Protein AF-A0A5C8IAJ0-F1 (afdb_monomer)

Sequence (67 aa):
MDKELKKIAKALEAQGFETRISKRGHMIVSHDGRIVATFSGTASDWRSMRNSIADARRAGFKWPPER

Solvent-accessible surface area (backbone atoms only — not comparable to full-atom values): 3964 Å² total; per-residue (Å²): 129,56,76,64,59,54,51,52,49,51,54,36,47,76,70,67,30,47,76,44,76,44,99,86,50,28,38,38,30,29,47,94,96,36,81,49,29,61,34,68,54,57,87,88,43,62,66,50,45,52,51,22,51,52,39,29,38,76,72,66,50,78,73,78,74,83,128

Foldseek 3Di:
DDPVVVVLCVLCVVVQWDWDADPQQWIFIDDPNHTQFIADRDPVCVVNNVVRVVSVVVVPRDPDDDD

Structure (mmCIF, N/CA/C/O backbone):
data_AF-A0A5C8IAJ0-F1
#
_entry.id   AF-A0A5C8IAJ0-F1
#
loop_
_atom_site.group_PDB
_atom_site.id
_atom_site.type_symbol
_atom_site.label_atom_id
_atom_site.label_alt_id
_atom_site.label_comp_id
_atom_site.label_asym_id
_atom_site.label_entity_id
_atom_site.label_seq_id
_atom_site.pdbx_PDB_ins_code
_atom_site.Cartn_x
_atom_site.Cartn_y
_atom_site.Cartn_z
_atom_site.occupancy
_atom_site.B_iso_or_equiv
_atom_site.auth_seq_id
_atom_site.auth_comp_id
_atom_site.auth_asym_id
_atom_site.auth_atom_id
_atom_site.pdbx_PDB_model_num
ATOM 1 N N . MET A 1 1 ? 7.236 9.023 8.415 1.00 56.72 1 MET A N 1
ATOM 2 C CA . MET A 1 1 ? 6.848 8.432 7.116 1.00 56.72 1 MET A CA 1
ATOM 3 C C . MET A 1 1 ? 7.837 8.911 6.078 1.00 56.72 1 MET A C 1
ATOM 5 O O . MET A 1 1 ? 7.911 10.116 5.844 1.00 56.72 1 MET A O 1
ATOM 9 N N . ASP A 1 2 ? 8.622 7.987 5.540 1.00 69.31 2 ASP A N 1
ATOM 10 C CA . ASP A 1 2 ? 9.667 8.302 4.573 1.00 69.31 2 ASP A CA 1
ATOM 11 C C . ASP A 1 2 ? 9.077 8.889 3.278 1.00 69.31 2 ASP A C 1
ATOM 13 O O . ASP A 1 2 ? 7.924 8.606 2.923 1.00 69.31 2 ASP A O 1
ATOM 17 N N . LYS A 1 3 ? 9.839 9.737 2.577 1.00 75.75 3 LYS A N 1
ATOM 18 C CA . LYS A 1 3 ? 9.373 10.385 1.335 1.00 75.75 3 LYS A CA 1
ATOM 19 C C . LYS A 1 3 ? 9.055 9.342 0.263 1.00 75.75 3 LYS A C 1
ATOM 21 O O . LYS A 1 3 ? 8.137 9.549 -0.527 1.00 75.75 3 LYS A O 1
ATOM 26 N N . GLU A 1 4 ? 9.786 8.233 0.253 1.00 78.56 4 GLU A N 1
ATOM 27 C CA . GLU A 1 4 ? 9.588 7.132 -0.690 1.00 78.56 4 GLU A CA 1
ATOM 28 C C . GLU A 1 4 ? 8.294 6.361 -0.410 1.00 78.56 4 GLU A C 1
ATOM 30 O O . GLU A 1 4 ? 7.471 6.201 -1.311 1.00 78.56 4 GLU A O 1
ATOM 35 N N . LEU A 1 5 ? 8.033 6.008 0.854 1.00 78.00 5 LEU A N 1
ATOM 36 C CA . LEU A 1 5 ? 6.802 5.316 1.249 1.00 78.00 5 LEU A CA 1
ATOM 37 C C . LEU A 1 5 ? 5.549 6.144 0.916 1.00 78.00 5 LEU A C 1
ATOM 39 O O . LEU A 1 5 ? 4.541 5.592 0.489 1.00 78.00 5 LEU A O 1
ATOM 43 N N . LYS A 1 6 ? 5.618 7.479 1.036 1.00 82.56 6 LYS A N 1
ATOM 44 C CA . LYS A 1 6 ? 4.535 8.376 0.588 1.00 82.56 6 LYS A CA 1
ATOM 45 C C . LYS A 1 6 ? 4.276 8.293 -0.916 1.00 82.56 6 LYS A C 1
ATOM 47 O O . LYS A 1 6 ? 3.123 8.363 -1.327 1.00 82.56 6 LYS A O 1
ATOM 52 N N . LYS A 1 7 ? 5.324 8.177 -1.738 1.00 85.56 7 LYS A N 1
ATOM 53 C CA . LYS A 1 7 ? 5.173 8.032 -3.196 1.00 85.56 7 LYS A CA 1
ATOM 54 C C . LYS A 1 7 ? 4.557 6.683 -3.551 1.00 85.56 7 LYS A C 1
ATOM 56 O O . LYS A 1 7 ? 3.659 6.642 -4.382 1.00 85.56 7 LYS A O 1
ATOM 61 N N . ILE A 1 8 ? 5.007 5.616 -2.890 1.00 83.50 8 ILE A N 1
ATOM 62 C CA . ILE A 1 8 ? 4.471 4.264 -3.079 1.00 83.50 8 ILE A CA 1
ATOM 63 C C . ILE A 1 8 ? 2.994 4.220 -2.681 1.00 83.50 8 ILE A C 1
ATOM 65 O O . ILE A 1 8 ? 2.185 3.746 -3.466 1.00 83.50 8 ILE A O 1
ATOM 69 N N . ALA A 1 9 ? 2.627 4.787 -1.527 1.00 85.56 9 ALA A N 1
ATOM 70 C CA . ALA A 1 9 ? 1.236 4.859 -1.076 1.00 85.56 9 ALA A CA 1
ATOM 71 C C . ALA A 1 9 ? 0.330 5.540 -2.102 1.00 85.56 9 ALA A C 1
ATOM 73 O O . ALA A 1 9 ? -0.678 4.977 -2.504 1.00 85.56 9 ALA A O 1
ATOM 74 N N . LYS A 1 10 ? 0.742 6.711 -2.601 1.00 88.38 10 LYS A N 1
ATOM 75 C CA . LYS A 1 10 ? -0.009 7.427 -3.639 1.00 88.38 10 LYS A CA 1
ATOM 76 C C . LYS A 1 10 ? -0.125 6.629 -4.936 1.00 88.38 10 LYS A C 1
ATOM 78 O O . LYS A 1 10 ? -1.168 6.664 -5.573 1.00 88.38 10 LYS A O 1
ATOM 83 N N . ALA A 1 11 ? 0.937 5.934 -5.343 1.00 88.88 11 ALA A N 1
ATOM 84 C CA . ALA A 1 11 ? 0.914 5.104 -6.545 1.00 88.88 11 ALA A CA 1
ATOM 85 C C . ALA A 1 11 ? 0.005 3.877 -6.382 1.00 88.88 11 ALA A C 1
ATOM 87 O O . ALA A 1 11 ? -0.656 3.486 -7.338 1.00 88.88 11 ALA A O 1
ATOM 88 N N . LEU A 1 12 ? -0.029 3.287 -5.186 1.00 88.25 12 LEU A N 1
ATOM 89 C CA . LEU A 1 12 ? -0.932 2.199 -4.823 1.00 88.25 12 LEU A CA 1
ATOM 90 C C . LEU A 1 12 ? -2.388 2.672 -4.854 1.00 88.25 12 LEU A C 1
ATOM 92 O O . LEU A 1 12 ? -3.201 2.080 -5.557 1.00 88.25 12 LEU A O 1
ATOM 96 N N . GLU A 1 13 ? -2.693 3.781 -4.181 1.00 88.25 13 GLU A N 1
ATOM 97 C CA . GLU A 1 13 ? -4.029 4.389 -4.184 1.00 88.25 13 GLU A CA 1
ATOM 98 C C . GLU A 1 13 ? -4.490 4.736 -5.606 1.00 88.25 13 GLU A C 1
ATOM 100 O O . GLU A 1 13 ? -5.611 4.411 -5.990 1.00 88.25 13 GLU A O 1
ATOM 105 N N . ALA A 1 14 ? -3.608 5.308 -6.434 1.00 88.62 14 ALA A N 1
ATOM 106 C CA . ALA A 1 14 ? -3.902 5.615 -7.836 1.00 88.62 14 ALA A CA 1
ATOM 107 C C . ALA A 1 14 ? -4.189 4.369 -8.695 1.00 88.62 14 ALA A C 1
ATOM 109 O O . ALA A 1 14 ? -4.862 4.472 -9.717 1.00 88.62 14 ALA A O 1
ATOM 110 N N . GLN A 1 15 ? -3.684 3.201 -8.296 1.00 87.31 15 GLN A N 1
ATOM 111 C CA . GLN A 1 15 ? -3.907 1.923 -8.975 1.00 87.31 15 GLN A 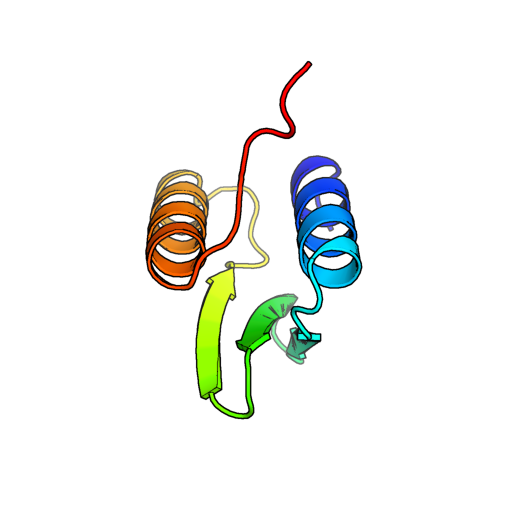CA 1
ATOM 112 C C . GLN A 1 15 ? -5.082 1.127 -8.379 1.00 87.31 15 GLN A C 1
ATOM 114 O O . GLN A 1 15 ? -5.300 -0.015 -8.775 1.00 87.31 15 GLN A O 1
ATOM 119 N N . GLY A 1 16 ? -5.846 1.704 -7.442 1.00 87.06 16 GLY A N 1
ATOM 120 C CA . GLY A 1 16 ? -6.994 1.038 -6.816 1.00 87.06 16 GLY A CA 1
ATOM 121 C C . GLY A 1 16 ? -6.618 0.066 -5.695 1.00 87.06 16 GLY A C 1
ATOM 122 O O . GLY A 1 16 ? -7.386 -0.840 -5.372 1.00 87.06 16 GLY A O 1
ATOM 123 N N . PHE A 1 17 ? -5.434 0.225 -5.104 1.00 89.88 17 PHE A N 1
ATOM 124 C CA . PHE A 1 17 ? -5.061 -0.468 -3.875 1.00 89.88 17 PHE A CA 1
ATOM 125 C C . PHE A 1 17 ? -5.453 0.377 -2.665 1.00 89.88 17 PHE A C 1
ATOM 127 O O . PHE A 1 17 ? -5.265 1.593 -2.637 1.00 89.88 17 PHE A O 1
ATOM 134 N N . GLU A 1 18 ? -5.942 -0.279 -1.625 1.00 90.44 18 GLU A N 1
ATOM 135 C CA . GLU A 1 18 ? -6.213 0.348 -0.340 1.00 90.44 18 GLU A CA 1
ATOM 136 C C . GLU A 1 18 ? -4.942 0.338 0.505 1.00 90.44 18 GLU A C 1
ATOM 138 O O . GLU A 1 18 ? -4.323 -0.710 0.699 1.00 90.44 18 GLU A O 1
ATOM 143 N N . THR A 1 19 ? -4.548 1.493 1.043 1.00 88.94 19 THR A N 1
ATOM 144 C CA . THR A 1 19 ? -3.406 1.579 1.959 1.00 88.94 19 THR A CA 1
ATOM 145 C C . THR A 1 19 ? -3.859 2.006 3.351 1.00 88.94 19 THR A C 1
ATOM 147 O O . THR A 1 19 ? -4.611 2.962 3.525 1.00 88.94 19 THR A O 1
ATOM 150 N N . ARG A 1 20 ? -3.415 1.281 4.381 1.00 88.50 20 ARG A N 1
ATOM 151 C CA . ARG A 1 20 ? -3.753 1.551 5.783 1.00 88.50 20 ARG A CA 1
ATOM 152 C C . ARG A 1 20 ? -2.508 1.553 6.650 1.00 88.50 20 ARG A C 1
ATOM 154 O O . ARG A 1 20 ? -1.719 0.618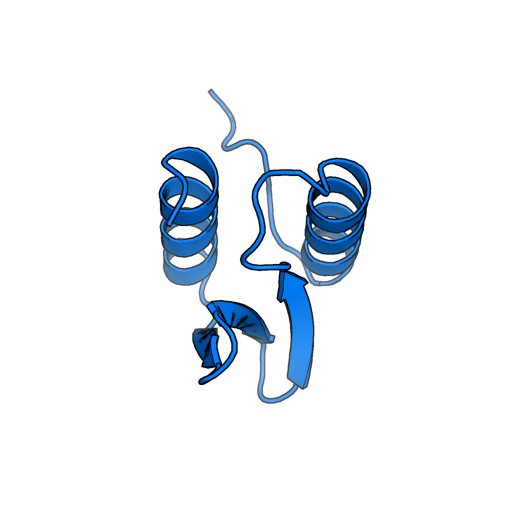 6.617 1.00 88.50 20 ARG A O 1
ATOM 161 N N . ILE A 1 21 ? -2.371 2.551 7.517 1.00 86.44 21 ILE A N 1
ATOM 162 C CA . ILE A 1 21 ? -1.305 2.577 8.523 1.00 86.44 21 ILE A CA 1
ATOM 163 C C . ILE A 1 21 ? -1.787 1.877 9.800 1.00 86.44 21 ILE A C 1
ATOM 165 O O . ILE A 1 21 ? -2.824 2.209 10.374 1.00 86.44 21 ILE A O 1
ATOM 169 N N . SER A 1 22 ? -1.029 0.880 10.245 1.00 84.19 22 SER A N 1
ATOM 170 C CA . SER A 1 22 ? -1.233 0.201 11.524 1.00 84.19 22 SER A CA 1
ATOM 171 C C . SER A 1 22 ? -0.753 1.068 12.694 1.00 84.19 22 SER A C 1
ATOM 173 O O . SER A 1 22 ? 0.118 1.922 12.537 1.00 84.19 22 SER A O 1
ATOM 175 N N . LYS A 1 23 ? -1.242 0.794 13.912 1.00 80.19 23 LYS A N 1
ATOM 176 C CA . LYS A 1 23 ? -0.808 1.499 15.138 1.00 80.19 23 LYS A CA 1
ATOM 177 C C . LYS A 1 23 ? 0.707 1.426 15.392 1.00 80.19 23 LYS A C 1
ATOM 179 O O . LYS A 1 23 ? 1.242 2.268 16.098 1.00 80.19 23 LYS A O 1
ATOM 184 N N . ARG A 1 24 ? 1.390 0.423 14.825 1.00 77.56 24 ARG A N 1
ATOM 185 C CA . ARG A 1 24 ? 2.847 0.222 14.930 1.00 77.56 24 ARG A CA 1
ATOM 186 C C . ARG A 1 24 ? 3.639 0.916 13.812 1.00 77.56 24 ARG A C 1
ATOM 188 O O . ARG A 1 24 ? 4.849 0.761 13.739 1.00 77.56 24 ARG A O 1
ATOM 195 N N . GLY A 1 25 ? 2.971 1.663 12.932 1.00 79.00 25 GLY A N 1
ATOM 196 C CA . GLY A 1 25 ? 3.604 2.413 11.846 1.00 79.00 25 GLY A CA 1
ATOM 197 C C . GLY A 1 25 ? 3.832 1.623 10.555 1.00 79.00 25 GLY A C 1
ATOM 198 O O . GLY A 1 25 ? 4.315 2.202 9.588 1.00 79.00 25 GLY A O 1
ATOM 199 N N . HIS A 1 26 ? 3.469 0.339 10.490 1.00 83.94 26 HIS A N 1
ATOM 200 C CA . HIS A 1 26 ? 3.510 -0.436 9.241 1.00 83.94 26 HIS A CA 1
ATOM 201 C C . HIS A 1 26 ? 2.358 -0.041 8.317 1.00 83.94 26 HIS A C 1
ATOM 203 O O . HIS A 1 26 ? 1.242 0.165 8.800 1.00 83.94 26 HIS A O 1
ATOM 209 N N . MET A 1 27 ? 2.610 0.019 7.013 1.00 86.50 27 MET A N 1
ATO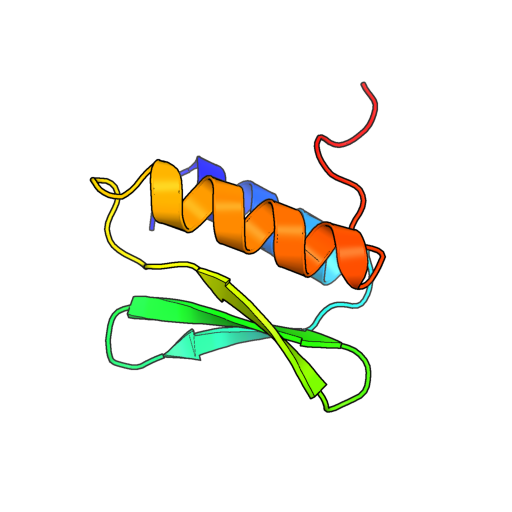M 210 C CA . MET A 1 27 ? 1.596 0.259 5.989 1.00 86.50 27 MET A CA 1
ATOM 211 C C . MET A 1 27 ? 1.137 -1.073 5.405 1.00 86.50 27 MET A C 1
ATOM 213 O O . MET A 1 27 ? 1.909 -1.794 4.788 1.00 86.50 27 MET A O 1
ATOM 217 N N . ILE A 1 28 ? -0.128 -1.392 5.612 1.00 88.81 28 ILE A N 1
ATOM 218 C CA . ILE A 1 28 ? -0.799 -2.568 5.076 1.00 88.81 28 ILE A CA 1
ATOM 219 C C . ILE A 1 28 ? -1.459 -2.156 3.767 1.00 88.81 28 ILE A C 1
ATOM 221 O O . ILE A 1 28 ? -2.110 -1.114 3.708 1.00 88.81 28 ILE A O 1
ATOM 225 N N . VAL A 1 29 ? -1.278 -2.967 2.736 1.00 89.69 29 VAL A N 1
ATOM 226 C CA . VAL A 1 29 ? -1.850 -2.755 1.411 1.00 89.69 29 VAL A CA 1
ATOM 227 C C . VAL A 1 29 ? -2.813 -3.889 1.120 1.00 89.69 29 VAL A C 1
ATOM 229 O O . VAL A 1 29 ? -2.420 -5.059 1.161 1.0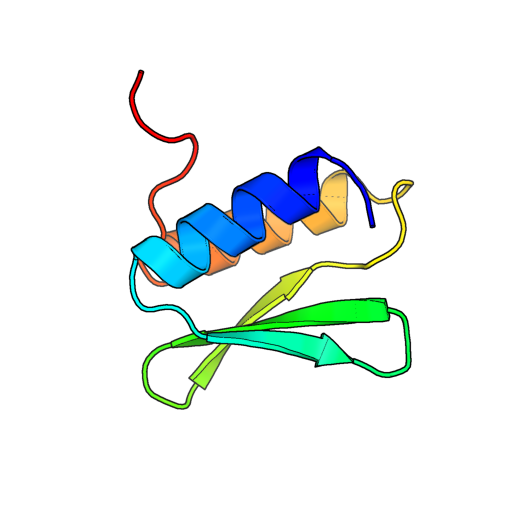0 89.69 29 VAL A O 1
ATOM 232 N N . SER A 1 30 ? -4.059 -3.540 0.827 1.00 90.19 30 SER A N 1
ATOM 233 C CA . SER A 1 30 ? -5.101 -4.464 0.401 1.00 90.19 30 SER A CA 1
ATOM 234 C C . SER A 1 30 ? -5.533 -4.201 -1.037 1.00 90.19 30 SER A C 1
ATOM 236 O O . SER A 1 30 ? -5.515 -3.074 -1.526 1.00 90.19 30 SER A O 1
ATOM 238 N N . HIS A 1 31 ?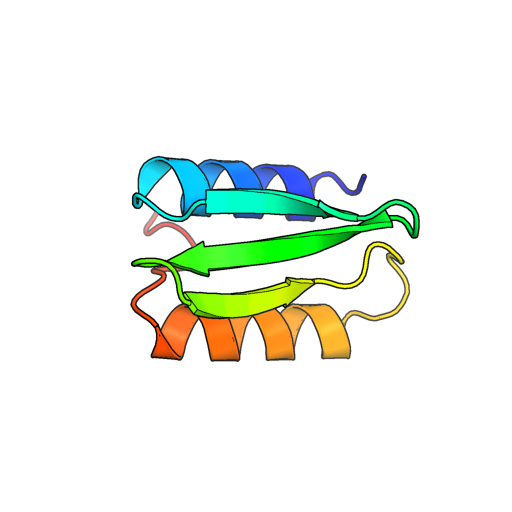 -5.909 -5.270 -1.725 1.00 88.38 31 HIS A N 1
ATOM 239 C CA . HIS A 1 31 ? -6.541 -5.235 -3.035 1.00 88.38 31 HIS A CA 1
ATOM 240 C C . HIS A 1 31 ? -7.658 -6.270 -3.040 1.00 88.38 31 HIS A C 1
ATOM 242 O O . HIS A 1 31 ? -7.437 -7.399 -2.597 1.00 88.38 31 HIS A O 1
ATOM 248 N N . ASP A 1 32 ? -8.849 -5.879 -3.489 1.00 85.38 32 ASP A N 1
ATOM 249 C CA . ASP A 1 32 ? -10.011 -6.772 -3.581 1.00 85.38 32 ASP A CA 1
ATOM 250 C C . ASP A 1 32 ? -10.322 -7.513 -2.257 1.00 85.38 32 ASP A C 1
ATOM 252 O O . ASP A 1 32 ? -10.496 -8.730 -2.192 1.00 85.38 32 ASP A O 1
ATOM 256 N N . GLY A 1 33 ? -10.269 -6.779 -1.136 1.00 84.19 33 GLY A N 1
ATOM 257 C CA . GLY A 1 33 ? -10.527 -7.320 0.205 1.00 84.19 33 GLY A CA 1
ATOM 258 C C . GLY A 1 33 ? -9.442 -8.252 0.766 1.00 84.19 33 GLY A C 1
ATOM 259 O O . GLY A 1 33 ? -9.612 -8.794 1.860 1.00 84.19 33 GLY A O 1
ATOM 260 N N . ARG A 1 34 ? -8.313 -8.438 0.068 1.00 86.81 34 ARG A N 1
ATOM 261 C CA . ARG A 1 34 ? -7.181 -9.265 0.519 1.00 86.81 34 ARG A CA 1
ATOM 262 C C . ARG A 1 34 ? -5.943 -8.423 0.762 1.00 86.81 34 ARG A C 1
ATOM 264 O O . ARG A 1 34 ? -5.641 -7.512 0.002 1.00 86.81 34 ARG A O 1
ATOM 271 N N . ILE A 1 35 ? -5.191 -8.749 1.810 1.00 89.00 35 ILE A N 1
ATOM 272 C CA . ILE A 1 35 ? -3.896 -8.114 2.072 1.00 89.00 35 ILE A CA 1
ATOM 273 C C . ILE A 1 35 ? -2.886 -8.654 1.060 1.00 89.00 35 ILE A C 1
ATOM 275 O O . ILE A 1 35 ? -2.629 -9.856 1.026 1.00 89.00 35 ILE A O 1
ATOM 279 N N . VAL A 1 36 ? -2.313 -7.762 0.255 1.00 89.00 36 VAL A N 1
ATOM 280 C CA . VAL A 1 36 ? -1.344 -8.107 -0.795 1.00 89.00 36 VAL A CA 1
ATOM 281 C C . VAL A 1 36 ? 0.093 -7.807 -0.390 1.00 89.00 36 VAL A C 1
ATOM 283 O O . VAL A 1 36 ? 1.004 -8.506 -0.816 1.00 89.00 36 VAL A O 1
ATOM 286 N N . ALA A 1 37 ? 0.311 -6.788 0.444 1.00 86.94 37 ALA A N 1
ATOM 287 C CA . ALA A 1 37 ? 1.639 -6.423 0.922 1.00 86.94 37 ALA A CA 1
ATOM 288 C C . ALA A 1 37 ? 1.566 -5.717 2.280 1.00 86.94 37 ALA A C 1
ATOM 290 O O . ALA A 1 37 ? 0.573 -5.075 2.617 1.00 86.94 37 ALA A O 1
ATOM 291 N N . THR A 1 38 ? 2.634 -5.815 3.071 1.00 86.88 38 THR A N 1
ATOM 292 C CA . THR A 1 38 ? 2.787 -5.056 4.321 1.00 86.88 38 THR A CA 1
ATOM 293 C C . THR A 1 38 ? 4.173 -4.437 4.375 1.00 86.88 38 THR A C 1
ATOM 295 O O . THR A 1 38 ? 5.166 -5.130 4.552 1.00 86.88 38 THR A O 1
ATOM 298 N N . PHE A 1 39 ? 4.232 -3.118 4.261 1.00 82.81 39 PHE A N 1
ATOM 299 C CA . PHE A 1 39 ? 5.450 -2.329 4.322 1.00 82.81 39 PHE A CA 1
ATOM 300 C C . PHE A 1 39 ? 5.807 -2.012 5.771 1.00 82.81 39 PHE A C 1
ATOM 302 O O . PHE A 1 39 ? 4.984 -1.497 6.536 1.00 82.81 39 PHE A O 1
ATOM 309 N N . SER A 1 40 ? 7.060 -2.259 6.150 1.00 77.88 40 SER A N 1
ATOM 310 C CA . SER A 1 40 ? 7.548 -1.827 7.454 1.00 77.88 40 SER A CA 1
ATOM 311 C C . SER A 1 40 ? 7.657 -0.299 7.522 1.00 77.88 40 SER A C 1
ATOM 313 O O . SER A 1 40 ? 8.127 0.338 6.583 1.00 77.88 40 SER A O 1
ATOM 315 N N . GLY A 1 41 ? 7.223 0.305 8.634 1.00 66.62 41 GLY A N 1
ATOM 316 C CA . GLY A 1 41 ? 7.315 1.754 8.848 1.00 66.62 41 GLY A CA 1
ATOM 317 C C . GLY A 1 41 ? 8.726 2.254 9.161 1.00 66.62 41 GLY A C 1
ATOM 318 O O . GLY A 1 41 ? 8.960 3.464 9.169 1.00 66.62 41 GLY A O 1
ATOM 319 N N . THR A 1 42 ? 9.654 1.334 9.434 1.00 66.00 42 THR A N 1
ATOM 320 C CA . THR A 1 42 ? 11.029 1.634 9.837 1.00 66.00 42 THR A CA 1
ATOM 321 C C . THR A 1 42 ? 11.934 1.749 8.612 1.00 66.00 42 THR A C 1
ATOM 323 O O . THR A 1 42 ? 12.096 0.794 7.858 1.00 66.00 42 THR A O 1
ATOM 326 N N . ALA A 1 43 ? 12.573 2.910 8.448 1.00 55.69 43 ALA A N 1
ATOM 327 C CA . ALA A 1 43 ? 13.428 3.239 7.303 1.00 55.69 43 ALA A CA 1
ATOM 328 C C . ALA A 1 43 ? 14.694 2.364 7.163 1.00 55.69 43 ALA A C 1
ATOM 330 O O . ALA A 1 43 ? 15.262 2.283 6.078 1.00 55.69 43 ALA A O 1
ATOM 331 N N . SER A 1 44 ? 15.135 1.678 8.224 1.00 57.59 44 SER A N 1
ATOM 332 C CA . SER A 1 44 ? 16.362 0.862 8.196 1.00 57.59 44 SER A CA 1
ATOM 333 C C . SER A 1 44 ? 16.219 -0.479 7.467 1.00 57.59 44 SER A C 1
ATOM 335 O O . SER A 1 44 ? 17.218 -1.164 7.252 1.00 57.59 44 SER A O 1
ATOM 337 N N . ASP A 1 45 ? 15.007 -0.862 7.061 1.00 68.50 45 ASP A N 1
ATOM 338 C CA . ASP A 1 45 ? 14.726 -2.187 6.506 1.00 68.50 45 ASP A CA 1
ATOM 339 C C . ASP A 1 45 ? 14.476 -2.140 4.989 1.00 68.50 45 ASP A C 1
ATOM 341 O O . ASP A 1 45 ? 13.400 -2.445 4.469 1.00 68.50 45 ASP A O 1
ATOM 345 N N . TRP A 1 46 ? 15.506 -1.734 4.240 1.00 71.44 46 TRP A N 1
ATOM 346 C CA . TRP A 1 46 ? 15.455 -1.653 2.773 1.00 71.44 46 TRP A CA 1
ATOM 347 C C . TRP A 1 46 ? 15.096 -2.998 2.115 1.00 71.44 46 TRP A C 1
ATOM 349 O O . TRP A 1 46 ? 14.464 -3.023 1.055 1.00 71.44 46 TRP A O 1
ATOM 359 N N . ARG A 1 47 ? 15.475 -4.124 2.744 1.00 77.25 47 ARG A N 1
ATOM 360 C CA . ARG A 1 47 ? 15.108 -5.477 2.294 1.00 77.25 47 ARG A CA 1
ATOM 361 C C . ARG A 1 47 ? 13.612 -5.715 2.450 1.00 77.25 47 ARG A C 1
ATOM 363 O O . ARG A 1 47 ? 12.978 -6.163 1.498 1.00 77.25 47 ARG A O 1
ATOM 370 N N . SER A 1 48 ? 13.042 -5.359 3.602 1.00 76.94 48 SER A N 1
ATOM 371 C CA . SER A 1 48 ? 11.598 -5.444 3.836 1.00 76.94 48 SER A CA 1
ATOM 372 C C . SER A 1 48 ? 10.809 -4.615 2.818 1.00 76.94 48 SER A C 1
ATOM 374 O O . SER A 1 48 ? 9.837 -5.113 2.245 1.00 76.94 48 SER A O 1
ATOM 376 N N . MET A 1 49 ? 11.265 -3.396 2.503 1.00 79.38 49 MET A N 1
ATOM 377 C CA . MET A 1 49 ? 10.617 -2.556 1.491 1.00 79.38 49 MET A CA 1
ATOM 378 C C . MET A 1 49 ? 10.648 -3.203 0.099 1.00 79.38 49 MET A C 1
ATOM 380 O O . MET A 1 49 ? 9.614 -3.276 -0.560 1.00 79.38 49 MET A O 1
ATOM 384 N N . ARG A 1 50 ? 11.798 -3.733 -0.341 1.00 82.38 50 ARG A N 1
ATOM 385 C CA . ARG A 1 50 ? 11.907 -4.418 -1.643 1.00 82.38 50 ARG A CA 1
ATOM 386 C C . ARG A 1 50 ? 11.047 -5.677 -1.723 1.00 82.38 50 ARG A C 1
ATOM 388 O O . ARG A 1 50 ? 10.415 -5.897 -2.753 1.00 82.38 50 ARG A O 1
ATOM 395 N N . ASN A 1 51 ? 10.993 -6.463 -0.649 1.00 85.44 51 ASN A N 1
ATOM 396 C CA . ASN A 1 51 ? 10.138 -7.649 -0.580 1.00 85.44 51 ASN A CA 1
ATOM 397 C C . ASN A 1 51 ? 8.659 -7.258 -0.677 1.00 85.44 51 ASN A C 1
ATOM 399 O O . ASN A 1 51 ? 7.937 -7.814 -1.494 1.00 85.44 51 ASN A O 1
ATOM 403 N N . SER A 1 52 ? 8.246 -6.219 0.053 1.00 85.44 52 SER A N 1
ATOM 404 C CA . SER A 1 52 ? 6.869 -5.706 0.019 1.00 85.44 52 SER A CA 1
ATOM 405 C C . SER A 1 52 ? 6.480 -5.175 -1.364 1.00 85.44 52 SER A C 1
ATOM 407 O O . SER A 1 52 ? 5.369 -5.414 -1.828 1.00 85.44 52 SER A O 1
ATOM 409 N N . ILE A 1 53 ? 7.399 -4.490 -2.058 1.00 85.00 53 ILE A N 1
ATOM 410 C CA . ILE A 1 53 ? 7.193 -4.073 -3.455 1.00 85.00 53 ILE A CA 1
ATOM 411 C C . ILE A 1 53 ? 7.054 -5.301 -4.356 1.00 85.00 53 ILE A C 1
ATOM 413 O O . ILE A 1 53 ? 6.193 -5.306 -5.229 1.00 85.00 53 ILE A O 1
ATOM 417 N N . ALA A 1 54 ? 7.877 -6.336 -4.174 1.00 86.75 54 ALA A N 1
ATOM 418 C CA . ALA A 1 54 ? 7.7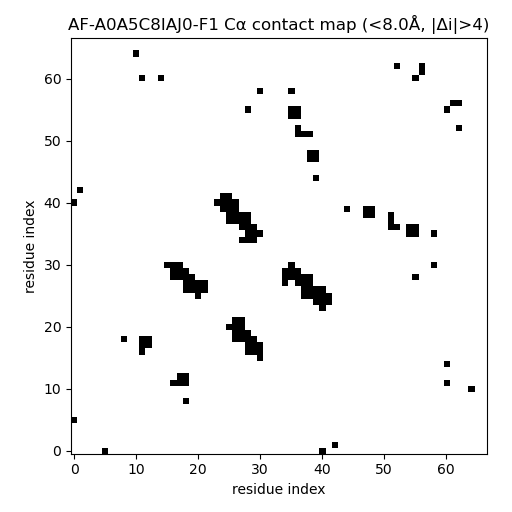76 -7.562 -4.961 1.00 86.75 54 ALA A CA 1
ATOM 419 C C . ALA A 1 54 ? 6.429 -8.273 -4.742 1.00 86.75 54 ALA A C 1
ATOM 421 O O . ALA A 1 54 ? 5.818 -8.709 -5.715 1.00 86.75 54 ALA A O 1
ATOM 422 N N . ASP A 1 55 ? 5.935 -8.329 -3.504 1.00 87.44 55 ASP A N 1
ATOM 423 C CA . ASP A 1 55 ? 4.616 -8.883 -3.179 1.00 87.44 55 ASP A CA 1
ATOM 424 C C . ASP A 1 55 ? 3.487 -8.059 -3.805 1.00 87.44 55 ASP A C 1
ATOM 426 O O . ASP A 1 55 ? 2.630 -8.606 -4.499 1.00 87.44 55 ASP A O 1
ATOM 430 N N . ALA A 1 56 ? 3.548 -6.729 -3.687 1.00 86.00 56 ALA A N 1
ATOM 431 C CA . ALA A 1 56 ? 2.599 -5.839 -4.350 1.00 86.00 56 ALA A CA 1
ATOM 432 C C . ALA A 1 56 ? 2.632 -6.016 -5.880 1.00 86.00 56 ALA A C 1
ATOM 434 O O . ALA A 1 56 ? 1.584 -6.063 -6.522 1.00 86.00 56 ALA A O 1
ATOM 435 N N . ARG A 1 57 ? 3.820 -6.174 -6.483 1.00 87.50 57 ARG A N 1
ATOM 436 C CA . ARG A 1 57 ? 3.978 -6.422 -7.928 1.00 87.50 57 ARG A CA 1
ATOM 437 C C . ARG A 1 57 ? 3.333 -7.734 -8.365 1.00 87.50 57 ARG A C 1
ATOM 439 O O . ARG A 1 57 ? 2.738 -7.774 -9.438 1.00 87.50 57 ARG A O 1
ATOM 446 N N . ARG A 1 58 ? 3.407 -8.789 -7.545 1.00 86.69 58 ARG A N 1
ATOM 447 C CA . ARG A 1 58 ? 2.696 -10.058 -7.804 1.00 86.69 58 ARG A CA 1
ATOM 448 C C . ARG A 1 58 ? 1.179 -9.883 -7.776 1.00 86.69 58 ARG A C 1
ATOM 450 O O . ARG A 1 58 ? 0.486 -10.592 -8.493 1.00 86.69 58 ARG A O 1
ATOM 457 N N . ALA A 1 59 ? 0.682 -8.926 -6.998 1.00 85.12 59 ALA A N 1
ATOM 458 C CA . ALA A 1 59 ? -0.727 -8.554 -6.964 1.00 85.12 59 ALA A CA 1
ATOM 459 C C . ALA A 1 59 ? -1.145 -7.558 -8.064 1.00 85.12 59 ALA A C 1
ATOM 461 O O . ALA A 1 59 ? -2.293 -7.131 -8.086 1.00 85.12 59 ALA A O 1
ATOM 462 N N . GLY A 1 60 ? -0.237 -7.183 -8.973 1.00 84.62 60 GLY A N 1
ATOM 463 C CA . GLY A 1 60 ? -0.535 -6.293 -10.100 1.00 84.62 60 GLY A CA 1
ATOM 464 C C . GLY A 1 60 ? -0.079 -4.844 -9.925 1.00 84.62 60 GLY A C 1
ATOM 465 O O . GLY A 1 60 ? -0.304 -4.034 -10.822 1.00 84.62 60 GLY A O 1
ATOM 466 N N . PHE A 1 61 ? 0.602 -4.501 -8.826 1.00 86.50 61 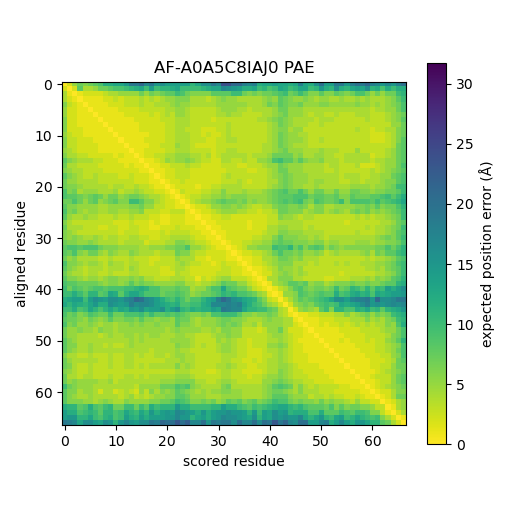PHE A N 1
ATOM 467 C CA . PHE A 1 61 ? 1.172 -3.165 -8.644 1.00 86.50 61 PHE A CA 1
ATOM 468 C C . PHE A 1 61 ? 2.287 -2.895 -9.661 1.00 86.50 61 PHE A C 1
ATOM 470 O O . PHE A 1 61 ? 3.270 -3.635 -9.749 1.00 86.50 61 PHE A O 1
ATOM 477 N N . LYS A 1 62 ? 2.181 -1.796 -10.402 1.00 83.38 62 LYS A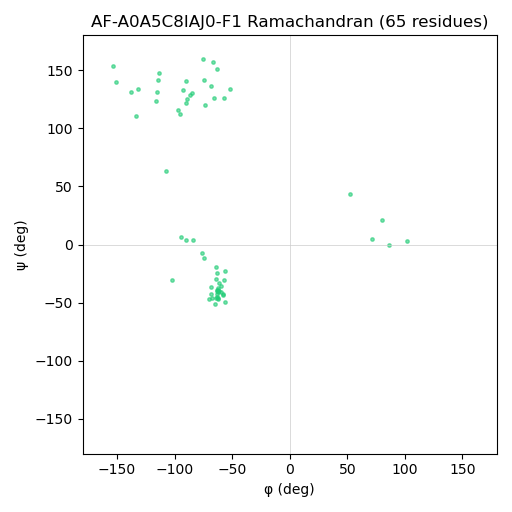 N 1
ATOM 478 C CA . LYS A 1 62 ? 3.220 -1.327 -11.324 1.00 83.38 62 LYS A CA 1
ATOM 479 C C . LYS A 1 62 ? 4.100 -0.291 -10.627 1.00 83.38 62 LYS A C 1
ATOM 481 O O . LYS A 1 62 ? 3.645 0.805 -10.302 1.00 83.38 62 LYS A O 1
ATOM 486 N N . TRP A 1 63 ? 5.360 -0.657 -10.384 1.00 80.69 63 TRP A N 1
ATOM 487 C CA . TRP A 1 63 ? 6.380 0.202 -9.777 1.00 80.69 63 TRP A CA 1
ATOM 488 C C . TRP A 1 63 ? 7.793 -0.168 -10.259 1.00 80.69 63 TRP A C 1
ATOM 490 O O . TRP A 1 63 ? 8.101 -1.367 -10.310 1.00 80.69 63 TRP A O 1
ATOM 500 N N . PRO A 1 64 ? 8.690 0.804 -10.530 1.00 75.62 64 PRO A N 1
ATOM 501 C CA . PRO A 1 64 ? 8.499 2.263 -10.452 1.00 75.62 64 PRO A CA 1
ATOM 502 C C . PRO A 1 64 ? 7.491 2.786 -11.492 1.00 75.62 64 PRO A C 1
ATOM 504 O O . PRO A 1 64 ? 7.247 2.084 -12.472 1.00 75.62 64 PRO A O 1
ATOM 507 N N . PRO A 1 65 ? 6.861 3.961 -11.278 1.00 69.31 65 PRO A N 1
ATOM 508 C CA . PRO A 1 65 ? 6.007 4.567 -12.296 1.00 69.31 65 PRO A CA 1
ATOM 509 C C . PRO A 1 65 ? 6.855 4.745 -13.556 1.00 69.31 65 PRO A C 1
ATOM 511 O O . PRO A 1 65 ? 7.965 5.280 -13.465 1.00 69.31 65 PRO A O 1
ATOM 514 N N . GLU A 1 66 ? 6.389 4.216 -14.689 1.00 60.09 66 GLU A N 1
ATOM 515 C CA . GLU A 1 66 ? 7.059 4.442 -15.971 1.00 60.09 66 GLU A CA 1
ATOM 516 C C . GLU A 1 66 ? 7.264 5.954 -16.153 1.00 60.09 66 GLU A C 1
ATOM 518 O O . GLU A 1 66 ? 6.398 6.753 -15.788 1.00 60.09 66 GLU A O 1
ATOM 523 N N . ARG A 1 67 ? 8.482 6.320 -16.565 1.00 50.50 67 ARG A N 1
ATOM 524 C CA . ARG A 1 67 ? 8.950 7.706 -16.684 1.00 50.50 67 ARG A CA 1
ATOM 525 C C . ARG A 1 67 ? 8.190 8.476 -17.750 1.00 50.50 67 ARG A C 1
ATOM 527 O O . ARG A 1 67 ? 7.918 7.867 -18.805 1.00 50.50 67 ARG A O 1
#

Radius of gyration: 10.86 Å; Cα contacts (8 Å, |Δi|>4): 77; chains: 1; bounding box: 27×20×32 Å

pLDDT: mean 81.22, std 9.33, range [50.5, 90.44]

Nearest PDB structures (foldseek):
  2ykp-assembly1_A  TM=6.752E-01  e=3.423E-01  Homo sapiens
  2ykp-assembly1_C  TM=6.668E-01  e=4.468E-01  Homo sapiens
  2yko-assembly1_A  TM=6.716E-01  e=5.456E-01  Homo sapiens
  7enc-assembly1_a  TM=5.029E-01  e=1.584E+00  Homo sapiens
  8egr-assembly1_L  TM=4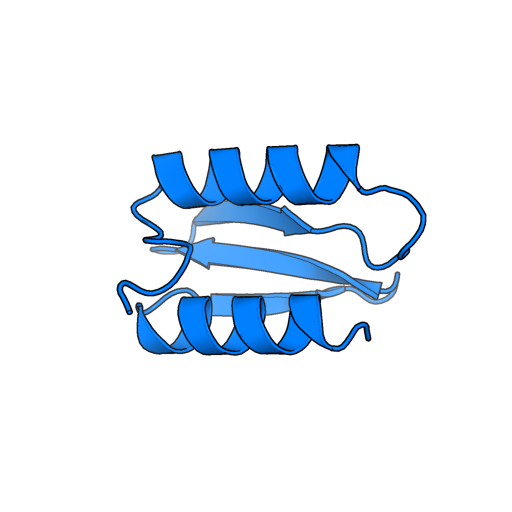.926E-01  e=1.935E+00  Staphylococcus phage Andhra

Mean predicted aligned error: 5.28 Å

Secondary structure (DSSP, 8-state):
--HHHHHHHHHHHHTT-EEEE-TTS-EEEEETTEEEEEE-S-TT-HHHHHHHHHHHHHTT---SPP-